Protein AF-A0A2V4VQ84-F1 (afdb_monomer)

Structure (mmCIF, N/CA/C/O backbone):
data_AF-A0A2V4VQ84-F1
#
_entry.id   AF-A0A2V4VQ84-F1
#
loop_
_atom_site.group_PDB
_atom_site.id
_atom_site.type_symbol
_atom_site.label_atom_id
_atom_site.label_alt_id
_atom_site.label_comp_id
_atom_site.label_asym_id
_atom_site.label_entity_id
_atom_site.label_seq_id
_atom_site.pdbx_PDB_ins_code
_atom_site.Cartn_x
_atom_site.Cartn_y
_atom_site.Cartn_z
_atom_site.occupancy
_atom_site.B_iso_or_equiv
_atom_site.auth_seq_id
_atom_site.auth_comp_id
_atom_site.auth_asym_id
_atom_site.auth_atom_id
_atom_site.pdbx_PDB_model_num
ATOM 1 N N . MET A 1 1 ? 5.724 -13.778 -15.773 1.00 79.12 1 MET A N 1
ATOM 2 C CA . MET A 1 1 ? 6.157 -12.895 -14.670 1.00 79.12 1 MET A CA 1
ATOM 3 C C . MET A 1 1 ? 5.224 -11.695 -14.519 1.00 79.12 1 MET A C 1
ATOM 5 O O . MET A 1 1 ? 4.669 -11.526 -13.444 1.00 79.12 1 MET A O 1
ATOM 9 N N . GLU A 1 2 ? 4.952 -10.946 -15.595 1.00 83.12 2 GLU A N 1
ATOM 10 C CA . GLU A 1 2 ? 4.038 -9.784 -15.597 1.00 83.12 2 GLU A CA 1
ATOM 11 C C . GLU A 1 2 ? 2.669 -10.054 -14.938 1.00 83.12 2 GLU A C 1
ATOM 13 O O . GLU A 1 2 ? 2.300 -9.365 -13.991 1.00 83.12 2 GLU A O 1
ATOM 18 N N . LYS A 1 3 ? 1.954 -11.111 -15.358 1.00 89.00 3 LYS A N 1
ATOM 19 C CA . LYS A 1 3 ? 0.652 -11.491 -14.770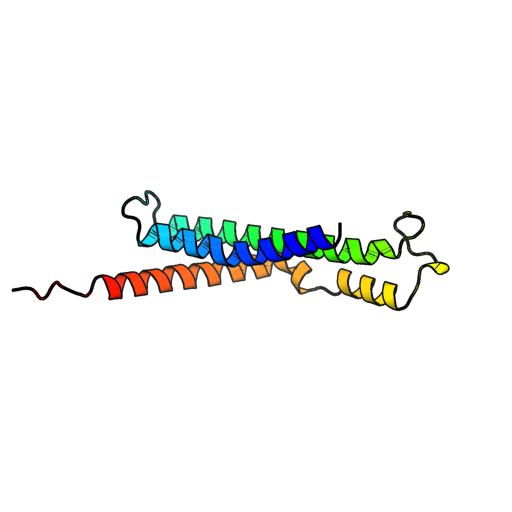 1.00 89.00 3 LYS A CA 1
ATOM 20 C C . LYS A 1 3 ? 0.729 -11.778 -13.266 1.00 89.00 3 LYS A C 1
ATOM 22 O O . LYS A 1 3 ? -0.199 -11.477 -12.526 1.00 89.00 3 LYS A O 1
ATOM 27 N N . THR A 1 4 ? 1.833 -12.363 -12.801 1.00 90.94 4 THR A N 1
ATOM 28 C CA . THR A 1 4 ? 2.046 -12.651 -11.376 1.00 90.94 4 THR A CA 1
ATOM 29 C C . THR A 1 4 ? 2.192 -11.353 -10.584 1.00 90.94 4 THR A C 1
ATOM 31 O O . THR A 1 4 ? 1.560 -11.207 -9.542 1.00 90.94 4 THR A O 1
ATOM 34 N N . LEU A 1 5 ? 2.973 -10.394 -11.092 1.00 91.19 5 LEU A N 1
ATOM 35 C CA . LEU A 1 5 ? 3.154 -9.078 -10.468 1.00 91.19 5 LEU A CA 1
ATOM 36 C C . LEU A 1 5 ? 1.854 -8.264 -10.465 1.00 91.19 5 LEU A C 1
ATOM 38 O O . LEU A 1 5 ? 1.540 -7.612 -9.472 1.00 91.19 5 LEU A O 1
ATOM 42 N N . GLU A 1 6 ? 1.057 -8.362 -11.529 1.00 90.25 6 GLU A N 1
ATOM 43 C CA . GLU A 1 6 ? -0.272 -7.751 -11.593 1.00 90.25 6 GLU A CA 1
ATOM 44 C C . GLU A 1 6 ? -1.212 -8.309 -10.513 1.00 90.25 6 GLU A C 1
ATOM 46 O O . GLU A 1 6 ? -1.831 -7.541 -9.773 1.00 90.25 6 GLU A O 1
ATOM 51 N N . ILE A 1 7 ? -1.268 -9.636 -10.355 1.00 94.31 7 ILE A N 1
ATOM 52 C CA . ILE A 1 7 ? -2.066 -10.282 -9.303 1.00 94.31 7 ILE A CA 1
ATOM 53 C C . ILE A 1 7 ? -1.587 -9.842 -7.913 1.00 94.31 7 ILE A C 1
ATOM 55 O O . ILE A 1 7 ? -2.408 -9.476 -7.073 1.00 94.31 7 ILE A O 1
ATOM 59 N N . LEU A 1 8 ? -0.274 -9.832 -7.663 1.00 94.19 8 LEU A N 1
ATOM 60 C CA . LEU A 1 8 ? 0.295 -9.413 -6.376 1.00 94.19 8 LEU A CA 1
ATOM 61 C C . LEU A 1 8 ? -0.022 -7.947 -6.053 1.00 94.19 8 LEU A C 1
ATOM 63 O O . LEU A 1 8 ? -0.404 -7.632 -4.922 1.00 94.19 8 LEU A O 1
ATOM 67 N N . ARG A 1 9 ? 0.042 -7.061 -7.052 1.00 91.56 9 ARG A N 1
ATOM 68 C CA . ARG A 1 9 ? -0.385 -5.663 -6.929 1.00 91.56 9 ARG A CA 1
ATOM 69 C C . ARG A 1 9 ? -1.853 -5.572 -6.513 1.00 91.56 9 ARG A C 1
ATOM 71 O O . ARG A 1 9 ? -2.162 -4.896 -5.533 1.00 91.56 9 ARG A O 1
ATOM 78 N N . LEU A 1 10 ? -2.755 -6.278 -7.192 1.00 94.06 10 LEU A N 1
ATOM 79 C CA . LEU A 1 10 ? -4.184 -6.272 -6.851 1.00 94.06 10 LEU A CA 1
ATOM 80 C C . LEU A 1 10 ? -4.450 -6.830 -5.445 1.00 94.06 10 LEU A C 1
ATOM 82 O O . LEU A 1 10 ? -5.226 -6.247 -4.684 1.00 94.06 10 LEU A O 1
ATOM 86 N N . LEU A 1 11 ? -3.764 -7.910 -5.065 1.00 96.19 11 LEU A N 1
ATOM 87 C CA . LEU A 1 11 ? -3.868 -8.500 -3.729 1.00 96.19 11 LEU A CA 1
ATOM 88 C C . LEU A 1 11 ? -3.399 -7.540 -2.634 1.00 96.19 11 LEU A C 1
ATOM 90 O O . LEU A 1 11 ? -4.041 -7.460 -1.589 1.00 96.19 11 LEU A O 1
ATOM 94 N N . SER A 1 12 ? -2.326 -6.781 -2.867 1.00 93.31 12 SER A N 1
ATOM 95 C CA . SER A 1 12 ? -1.831 -5.794 -1.898 1.00 93.31 12 SER A CA 1
ATOM 96 C C . SER A 1 12 ? -2.841 -4.664 -1.650 1.00 93.31 12 SER A C 1
ATOM 98 O O . SER A 1 12 ? -3.086 -4.287 -0.501 1.00 93.31 12 SER A O 1
ATOM 100 N N . ILE A 1 13 ? -3.511 -4.188 -2.706 1.00 92.50 13 ILE A N 1
ATOM 101 C CA . ILE A 1 13 ? -4.565 -3.168 -2.615 1.00 92.50 13 ILE A CA 1
ATOM 102 C C . ILE A 1 13 ? -5.753 -3.722 -1.826 1.00 92.50 13 ILE A C 1
ATOM 104 O O . ILE A 1 13 ? -6.230 -3.091 -0.883 1.00 92.50 13 ILE A O 1
ATOM 108 N N . PHE A 1 14 ? -6.194 -4.934 -2.163 1.00 96.31 14 PHE A N 1
ATOM 109 C CA . PHE A 1 14 ? -7.283 -5.601 -1.456 1.00 96.31 14 PHE A CA 1
ATOM 110 C C . PHE A 1 14 ? -6.962 -5.807 0.032 1.00 96.31 14 PHE A C 1
ATOM 112 O O . PHE A 1 14 ? -7.780 -5.489 0.898 1.00 96.31 14 PHE A O 1
ATOM 119 N N . ALA A 1 15 ? -5.749 -6.268 0.347 1.00 96.25 15 ALA A N 1
ATOM 120 C CA . ALA A 1 15 ? -5.288 -6.471 1.717 1.00 96.25 15 ALA A CA 1
ATOM 121 C C . ALA A 1 15 ? -5.267 -5.165 2.528 1.00 96.25 15 ALA A C 1
ATOM 123 O O . ALA A 1 15 ? -5.656 -5.175 3.697 1.00 96.25 15 ALA A O 1
ATOM 124 N N . THR A 1 16 ? -4.881 -4.047 1.900 1.00 95.19 16 THR A N 1
ATOM 125 C CA . THR A 1 16 ? -4.845 -2.707 2.519 1.00 95.19 16 THR A CA 1
ATOM 126 C C . THR A 1 16 ? -6.225 -2.259 2.998 1.00 95.19 16 THR A C 1
ATOM 128 O O . THR A 1 16 ? -6.332 -1.574 4.011 1.00 95.19 16 THR A O 1
ATOM 131 N N . ILE A 1 17 ? -7.288 -2.680 2.312 1.00 95.25 17 ILE A N 1
ATOM 132 C CA . ILE A 1 17 ? -8.669 -2.352 2.680 1.00 95.25 17 ILE A CA 1
ATOM 133 C C . ILE A 1 17 ? -9.205 -3.359 3.704 1.00 95.25 17 ILE A C 1
ATOM 135 O O . ILE A 1 17 ? -9.752 -2.989 4.740 1.00 95.25 17 ILE A O 1
ATOM 139 N N . VAL A 1 18 ? -9.063 -4.657 3.434 1.00 96.88 18 VAL A N 1
ATOM 140 C CA . VAL A 1 18 ? -9.772 -5.690 4.202 1.00 96.88 18 VAL A CA 1
ATOM 141 C C . VAL A 1 18 ? -9.145 -5.943 5.569 1.00 96.88 18 VAL A C 1
ATOM 143 O O . VAL A 1 18 ? -9.873 -6.058 6.558 1.00 96.88 18 VAL A O 1
ATOM 146 N N . LEU A 1 19 ? -7.815 -6.029 5.665 1.00 96.12 19 LEU A N 1
ATOM 147 C CA . LEU A 1 19 ? -7.155 -6.396 6.923 1.00 96.12 19 LEU A CA 1
ATOM 148 C C . LEU A 1 19 ? -7.426 -5.389 8.053 1.00 96.12 19 LEU A C 1
ATOM 150 O O . LEU A 1 19 ? -7.802 -5.831 9.144 1.00 96.12 19 LEU A O 1
ATOM 154 N N . PRO A 1 20 ? -7.322 -4.064 7.835 1.00 96.19 20 PRO A N 1
ATOM 155 C CA . PRO A 1 20 ? -7.598 -3.078 8.880 1.00 96.19 20 PRO A CA 1
ATOM 156 C C . PRO A 1 20 ? -9.066 -3.084 9.311 1.00 96.19 20 PRO A C 1
ATOM 158 O O . PRO A 1 20 ? -9.349 -3.005 10.507 1.00 96.19 20 PRO A O 1
ATOM 161 N N . ILE A 1 21 ? -10.000 -3.273 8.370 1.00 96.38 21 ILE A N 1
ATOM 162 C CA . ILE A 1 21 ? -11.431 -3.424 8.674 1.00 96.38 21 ILE A CA 1
ATOM 163 C C . ILE A 1 21 ? -11.659 -4.633 9.581 1.00 96.38 21 ILE A C 1
ATOM 165 O O . ILE A 1 21 ? -12.276 -4.500 10.637 1.00 96.38 21 ILE A O 1
ATOM 169 N N . VAL A 1 22 ? -11.135 -5.806 9.211 1.00 95.19 22 VAL A N 1
ATOM 170 C CA . VAL A 1 22 ? -11.278 -7.038 10.005 1.00 95.19 22 VAL A CA 1
ATOM 171 C C . VAL A 1 22 ? -10.645 -6.874 11.385 1.00 95.19 22 VAL A C 1
ATOM 173 O O . VAL A 1 22 ? -11.222 -7.316 12.381 1.00 95.19 22 VAL A O 1
ATOM 176 N N . MET A 1 23 ? -9.480 -6.229 11.463 1.00 94.25 23 MET A N 1
ATOM 177 C CA . MET A 1 23 ? -8.778 -5.973 12.717 1.00 94.25 23 MET A CA 1
ATOM 178 C C . MET A 1 23 ? -9.605 -5.086 13.658 1.00 94.25 23 MET A C 1
ATOM 180 O O . MET A 1 23 ? -9.814 -5.457 14.817 1.00 94.25 23 MET A O 1
ATOM 184 N N . VAL A 1 24 ? -10.120 -3.953 13.169 1.00 94.56 24 VAL A N 1
ATOM 185 C CA . VAL A 1 24 ? -10.933 -3.025 13.974 1.00 94.56 24 VAL A CA 1
ATOM 186 C C . VAL A 1 24 ? -12.287 -3.643 14.331 1.00 94.56 24 VAL A C 1
ATOM 188 O O . VAL A 1 24 ? -12.698 -3.566 15.488 1.00 94.56 24 VAL A O 1
ATOM 191 N N . TYR A 1 25 ? -12.946 -4.329 13.394 1.00 93.62 25 TYR A N 1
ATOM 192 C CA . TYR A 1 25 ? -14.199 -5.046 13.647 1.00 93.62 25 TYR A CA 1
ATOM 193 C C . TYR A 1 25 ? -14.037 -6.086 14.760 1.00 93.62 25 TYR A C 1
ATOM 195 O O . TYR A 1 25 ? -14.794 -6.090 15.734 1.00 93.62 25 TYR A O 1
ATOM 203 N N . LYS A 1 26 ? -13.012 -6.947 14.658 1.00 92.25 26 LYS A N 1
ATOM 204 C CA . LYS A 1 26 ? -12.718 -7.948 15.690 1.00 92.25 26 LYS A CA 1
ATOM 205 C C . LYS A 1 26 ? -12.437 -7.288 17.032 1.00 92.25 26 LYS A C 1
ATOM 207 O O . LYS A 1 26 ? -12.938 -7.775 18.036 1.00 92.25 26 LYS A O 1
ATOM 212 N N . HIS A 1 27 ? -11.673 -6.200 17.068 1.00 90.44 27 HIS A N 1
ATOM 213 C CA . HIS A 1 27 ? -11.413 -5.484 18.315 1.00 90.44 27 HIS A CA 1
ATOM 214 C C . HIS A 1 27 ? -12.697 -4.924 18.951 1.00 90.44 27 HIS A C 1
ATOM 216 O O . HIS A 1 27 ? -12.893 -5.079 20.153 1.00 90.44 27 HIS A O 1
ATOM 222 N N . GLN A 1 28 ? -13.577 -4.312 18.154 1.00 88.06 28 GLN A N 1
ATOM 223 C CA . GLN A 1 28 ? -14.769 -3.622 18.650 1.00 88.06 28 GLN A CA 1
ATOM 224 C C . GLN A 1 28 ? -15.882 -4.578 19.106 1.00 88.06 28 GLN A C 1
ATOM 226 O O . GLN A 1 28 ? -16.557 -4.300 20.099 1.00 88.06 28 GLN A O 1
ATOM 231 N N . PHE A 1 29 ? -16.095 -5.688 18.393 1.00 87.25 29 PHE A N 1
ATOM 232 C CA . PHE A 1 29 ? -17.224 -6.595 18.648 1.00 87.25 29 PHE A CA 1
ATOM 233 C C . PHE A 1 29 ? -16.833 -7.917 19.317 1.00 87.25 29 PHE A C 1
ATOM 235 O O . PHE A 1 29 ? -17.706 -8.624 19.824 1.00 87.25 29 PHE A O 1
ATOM 242 N N . SER A 1 30 ? -15.545 -8.270 19.378 1.00 84.44 30 SER A N 1
ATOM 243 C CA . SER A 1 30 ? -15.111 -9.458 20.118 1.00 84.44 30 SER A CA 1
ATOM 244 C C . SER A 1 30 ? -14.917 -9.142 21.597 1.00 84.44 30 SER A C 1
ATOM 246 O O . SER A 1 30 ? -14.081 -8.323 21.971 1.00 84.44 30 SER A O 1
ATOM 248 N N . LYS A 1 31 ? -15.601 -9.890 22.471 1.00 69.81 31 LYS A N 1
ATOM 249 C CA . LYS A 1 31 ? -15.459 -9.791 23.939 1.00 69.81 31 LYS A CA 1
ATOM 250 C C . LYS A 1 31 ? -14.074 -10.219 24.467 1.00 69.81 31 LYS A C 1
ATOM 252 O O . LYS A 1 31 ? -13.851 -10.198 25.671 1.00 69.81 31 LYS A O 1
ATOM 257 N N . LYS A 1 32 ? -13.154 -10.643 23.588 1.00 73.69 32 LYS A N 1
ATOM 258 C CA . LYS A 1 32 ? -11.870 -11.281 23.933 1.00 73.69 32 LYS A CA 1
ATOM 259 C C . LYS A 1 32 ? -10.634 -10.424 23.618 1.00 73.69 32 LYS A C 1
ATOM 261 O O . LYS A 1 32 ? -9.513 -10.911 23.761 1.00 73.69 32 LYS A O 1
ATOM 266 N N . SER A 1 33 ? -10.795 -9.179 23.162 1.00 76.12 33 SER A N 1
ATOM 267 C CA . SER A 1 33 ? -9.636 -8.325 22.869 1.00 76.12 33 SER A CA 1
ATOM 268 C C . SER A 1 33 ? -8.864 -7.994 24.149 1.00 76.12 33 SER A C 1
ATOM 270 O O . SER A 1 33 ? -9.379 -7.297 25.016 1.00 76.12 33 SER A O 1
ATOM 272 N N . ARG A 1 34 ? -7.609 -8.450 24.244 1.00 82.81 34 ARG A N 1
ATOM 273 C CA . ARG A 1 34 ? -6.675 -8.049 25.315 1.00 82.81 34 ARG A CA 1
ATOM 274 C C . ARG A 1 34 ? -6.035 -6.680 25.075 1.00 82.81 34 ARG A C 1
ATOM 276 O O . ARG A 1 34 ? -5.490 -6.096 26.001 1.00 82.81 34 ARG A O 1
ATOM 283 N N . LEU A 1 35 ? -6.063 -6.204 23.831 1.00 88.12 35 LEU A N 1
ATOM 284 C CA . LEU A 1 35 ? -5.441 -4.945 23.437 1.00 88.12 35 LEU A CA 1
ATOM 285 C C . LEU A 1 35 ? -6.405 -3.784 23.661 1.00 88.12 35 LEU A C 1
ATOM 287 O O . LEU A 1 35 ? -7.602 -3.911 23.390 1.00 88.12 35 LEU A O 1
ATOM 291 N N . ALA A 1 36 ? -5.869 -2.656 24.117 1.00 89.44 36 ALA A N 1
ATOM 292 C CA . ALA A 1 36 ? -6.594 -1.397 24.213 1.00 89.44 36 ALA A CA 1
ATOM 293 C C . ALA A 1 36 ? -6.767 -0.757 22.824 1.00 89.44 36 ALA A C 1
ATOM 295 O O . ALA A 1 36 ? -5.956 -0.969 21.920 1.00 89.44 36 ALA A O 1
ATOM 296 N N . SER A 1 37 ? -7.792 0.083 22.648 1.00 88.25 37 SER A N 1
ATOM 297 C CA . SER A 1 37 ? -8.095 0.683 21.337 1.00 88.25 37 SER A CA 1
ATOM 298 C C . SER A 1 37 ? -6.962 1.539 20.770 1.00 88.25 37 SER A C 1
ATOM 300 O O . SER A 1 37 ? -6.774 1.570 19.558 1.00 88.25 37 SER A O 1
ATOM 302 N N . TRP A 1 38 ? -6.181 2.203 21.627 1.00 91.19 38 TRP A N 1
ATOM 303 C CA . TRP A 1 38 ? -5.025 2.986 21.184 1.00 91.19 38 TRP A CA 1
ATOM 304 C C . TRP A 1 38 ? -3.896 2.090 20.646 1.00 91.19 38 TRP A C 1
ATOM 306 O O . TRP A 1 38 ? -3.237 2.462 19.683 1.00 91.19 38 TRP A O 1
ATOM 316 N N . GLN A 1 39 ? -3.716 0.876 21.184 1.00 94.12 39 GLN A N 1
ATOM 317 C CA . GLN A 1 39 ? -2.736 -0.083 20.658 1.00 94.12 39 GLN A CA 1
ATOM 318 C C . GLN A 1 39 ? -3.149 -0.573 19.269 1.00 94.12 39 GLN A C 1
ATOM 320 O O . GLN A 1 39 ? -2.327 -0.603 18.360 1.00 94.12 39 GLN A O 1
ATOM 325 N N . ILE A 1 40 ? -4.434 -0.896 19.080 1.00 94.25 40 ILE A N 1
ATOM 326 C CA . ILE A 1 40 ? -4.980 -1.281 17.768 1.00 94.25 40 ILE A CA 1
ATOM 327 C C . ILE A 1 40 ? -4.839 -0.147 16.751 1.00 94.25 40 ILE A C 1
ATOM 329 O O . ILE A 1 40 ? -4.564 -0.412 15.585 1.00 94.25 40 ILE A O 1
ATOM 333 N N . PHE A 1 41 ? -4.979 1.106 17.185 1.00 95.88 41 PHE A N 1
ATOM 334 C CA . PHE A 1 41 ? -4.750 2.265 16.330 1.00 95.88 41 PHE A CA 1
ATOM 335 C C . PHE A 1 41 ? -3.307 2.323 15.815 1.00 95.88 41 PHE A C 1
ATOM 337 O O . PHE A 1 41 ? -3.103 2.318 14.604 1.00 95.88 41 PHE A O 1
ATOM 344 N N . PHE A 1 42 ? -2.309 2.304 16.705 1.00 96.94 42 PHE A N 1
ATOM 345 C CA . PHE A 1 42 ? -0.903 2.377 16.291 1.00 96.94 42 PHE A CA 1
ATOM 346 C C . PHE A 1 42 ? -0.451 1.146 15.499 1.00 96.94 42 PHE A C 1
ATOM 348 O O . PHE A 1 42 ? 0.206 1.297 14.472 1.00 96.94 42 PHE A O 1
ATOM 355 N N . ILE A 1 43 ? -0.849 -0.061 15.917 1.00 96.38 43 ILE A N 1
ATOM 356 C CA . ILE A 1 43 ? -0.577 -1.292 15.157 1.00 96.38 43 ILE A CA 1
ATOM 357 C C . ILE A 1 43 ? -1.209 -1.192 13.767 1.00 96.38 43 ILE A C 1
ATOM 359 O O . ILE A 1 43 ? -0.562 -1.505 12.772 1.00 96.38 43 ILE A O 1
ATOM 363 N N . GLY A 1 44 ? -2.448 -0.708 13.683 1.00 96.81 44 GLY A N 1
ATOM 364 C CA . GLY A 1 44 ? -3.147 -0.517 12.419 1.00 96.81 44 GLY A CA 1
ATOM 365 C C . GLY A 1 44 ? -2.456 0.469 11.491 1.00 96.81 44 GLY A C 1
ATOM 366 O O . GLY A 1 44 ? -2.335 0.175 10.307 1.00 96.81 44 GLY A O 1
ATOM 367 N N . ILE A 1 45 ? -1.945 1.588 12.013 1.00 98.00 45 ILE A N 1
ATOM 368 C CA . ILE A 1 45 ? -1.178 2.556 11.215 1.00 98.00 45 ILE A CA 1
ATOM 369 C C . ILE A 1 45 ? 0.044 1.878 10.603 1.00 98.00 45 ILE A C 1
ATOM 371 O O . ILE A 1 45 ? 0.254 1.986 9.398 1.00 98.00 45 ILE A O 1
ATOM 375 N N . VAL A 1 46 ? 0.820 1.150 11.409 1.00 97.94 46 VAL A N 1
ATOM 376 C CA . VAL A 1 46 ? 2.021 0.453 10.929 1.00 97.94 46 VAL A CA 1
ATOM 377 C C . VAL A 1 46 ? 1.657 -0.601 9.883 1.00 97.94 46 VAL A C 1
ATOM 379 O O . VAL A 1 46 ? 2.292 -0.662 8.835 1.00 97.94 46 VAL A O 1
ATOM 382 N N . VAL A 1 47 ? 0.608 -1.393 10.122 1.00 97.31 47 VAL A N 1
ATOM 383 C CA . VAL A 1 47 ? 0.141 -2.420 9.177 1.00 97.31 47 VAL A CA 1
ATOM 384 C C . VAL A 1 47 ? -0.309 -1.798 7.856 1.00 97.31 47 VAL A C 1
ATOM 386 O O . VAL A 1 47 ? 0.137 -2.240 6.802 1.00 97.31 47 VAL A O 1
ATOM 389 N N . VAL A 1 48 ? -1.154 -0.764 7.888 1.00 97.88 48 VAL A N 1
ATOM 390 C CA . VAL A 1 48 ? -1.618 -0.070 6.675 1.00 97.88 48 VAL A CA 1
ATOM 391 C C . VAL A 1 48 ? -0.441 0.541 5.928 1.00 97.88 48 VAL A C 1
ATOM 393 O O . VAL A 1 48 ? -0.337 0.375 4.717 1.00 97.88 48 VAL A O 1
ATOM 396 N N . TRP A 1 49 ? 0.463 1.210 6.642 1.00 97.81 49 TRP A N 1
ATOM 397 C CA . TRP A 1 49 ? 1.639 1.827 6.042 1.00 97.81 49 TRP A CA 1
ATOM 398 C C . TRP A 1 49 ? 2.520 0.795 5.329 1.00 97.81 49 TRP A C 1
ATOM 400 O O . TRP A 1 49 ? 2.873 1.005 4.170 1.00 97.81 49 TRP A O 1
ATOM 410 N N . LEU A 1 50 ? 2.805 -0.344 5.969 1.00 97.62 50 LEU A N 1
ATOM 411 C CA . LEU A 1 50 ? 3.564 -1.439 5.358 1.00 97.62 50 LEU A CA 1
ATOM 412 C C . LEU A 1 50 ? 2.852 -2.024 4.135 1.00 97.62 50 LEU A C 1
ATOM 414 O O . LEU A 1 50 ? 3.499 -2.267 3.120 1.00 97.62 50 LEU A O 1
ATOM 418 N N . LEU A 1 51 ? 1.532 -2.219 4.195 1.00 96.94 51 LEU A N 1
ATOM 419 C CA . LEU A 1 51 ? 0.754 -2.723 3.058 1.00 96.94 51 LEU A CA 1
ATOM 420 C C . LEU A 1 51 ? 0.795 -1.760 1.864 1.00 96.94 51 LEU A C 1
ATOM 422 O O . LEU A 1 51 ? 0.941 -2.211 0.727 1.00 96.94 51 LEU A O 1
ATOM 426 N N . VAL A 1 52 ? 0.759 -0.447 2.115 1.00 96.69 52 VAL A N 1
ATOM 427 C CA . VAL A 1 52 ? 0.961 0.573 1.075 1.00 96.69 52 VAL A CA 1
ATOM 428 C C . VAL A 1 52 ? 2.360 0.454 0.463 1.00 96.69 52 VAL A C 1
ATOM 430 O O . VAL A 1 52 ? 2.468 0.423 -0.761 1.00 96.69 52 VAL A O 1
ATOM 433 N N . GLN A 1 53 ? 3.420 0.317 1.272 1.00 97.06 53 GLN A N 1
ATOM 434 C CA . GLN A 1 53 ? 4.785 0.155 0.742 1.00 97.06 53 GLN A CA 1
ATOM 435 C C . GLN A 1 53 ? 4.943 -1.136 -0.076 1.00 97.06 53 GLN A C 1
ATOM 437 O O . GLN A 1 53 ? 5.587 -1.129 -1.122 1.00 97.06 53 GLN A O 1
ATOM 442 N N . ILE A 1 54 ? 4.307 -2.232 0.345 1.00 96.38 54 ILE A N 1
ATOM 443 C CA . ILE A 1 54 ? 4.276 -3.490 -0.416 1.00 96.38 54 ILE A CA 1
ATOM 444 C C . ILE A 1 54 ? 3.583 -3.286 -1.773 1.00 96.38 54 ILE A C 1
ATOM 446 O O . ILE A 1 54 ? 4.067 -3.771 -2.796 1.00 96.38 54 ILE A O 1
ATOM 450 N N . GLY A 1 55 ? 2.473 -2.545 -1.810 1.00 95.38 55 GLY A N 1
ATOM 451 C CA . GLY A 1 55 ? 1.783 -2.230 -3.062 1.00 95.38 55 GLY A CA 1
ATOM 452 C C . GLY A 1 55 ? 2.613 -1.359 -4.007 1.00 95.38 55 GLY A C 1
ATOM 453 O O . GLY A 1 55 ? 2.615 -1.592 -5.220 1.00 95.38 55 GLY A O 1
ATOM 454 N N . VAL A 1 56 ? 3.366 -0.402 -3.460 1.00 95.38 56 VAL A N 1
ATOM 455 C CA . VAL A 1 56 ? 4.333 0.408 -4.219 1.00 95.38 56 VAL A CA 1
ATOM 456 C C . VAL A 1 56 ? 5.431 -0.476 -4.793 1.00 95.38 56 VAL A C 1
ATOM 458 O O . VAL A 1 56 ? 5.672 -0.410 -5.994 1.00 95.38 56 VAL A O 1
ATOM 461 N N . TYR A 1 57 ? 6.016 -1.358 -3.980 1.00 95.38 57 TYR A N 1
ATOM 462 C CA . TYR A 1 57 ? 7.051 -2.298 -4.410 1.00 95.38 57 TYR A CA 1
ATOM 463 C C . TYR A 1 57 ? 6.590 -3.182 -5.577 1.00 95.38 57 TYR A C 1
ATOM 465 O O . TYR A 1 57 ? 7.276 -3.277 -6.591 1.00 95.38 57 TYR A O 1
ATOM 473 N N . PHE A 1 58 ? 5.397 -3.784 -5.494 1.00 94.88 58 PHE A N 1
ATOM 474 C CA . PHE A 1 58 ? 4.882 -4.601 -6.600 1.00 94.88 58 PHE A CA 1
ATOM 475 C C . PHE A 1 58 ? 4.533 -3.782 -7.841 1.00 94.88 58 PHE A C 1
ATOM 477 O O . PHE A 1 58 ? 4.657 -4.283 -8.956 1.00 94.88 58 PHE A O 1
ATOM 484 N N . THR A 1 59 ? 4.101 -2.532 -7.670 1.00 94.12 59 THR A N 1
ATOM 485 C CA . THR A 1 59 ? 3.840 -1.635 -8.802 1.00 94.12 59 THR A CA 1
ATOM 486 C C . THR A 1 59 ? 5.141 -1.248 -9.500 1.00 94.12 59 THR A C 1
ATOM 488 O O . THR A 1 59 ? 5.184 -1.224 -10.726 1.00 94.12 59 THR A O 1
ATOM 491 N N . ASP A 1 60 ? 6.198 -0.978 -8.739 1.00 94.06 60 ASP A N 1
ATOM 492 C CA . ASP A 1 60 ? 7.528 -0.686 -9.267 1.00 94.06 60 ASP A CA 1
ATOM 493 C C . ASP A 1 60 ? 8.098 -1.885 -10.029 1.00 94.06 60 ASP A C 1
ATOM 495 O O . ASP A 1 60 ? 8.372 -1.781 -11.222 1.00 94.06 60 ASP A O 1
ATOM 499 N N . ALA A 1 61 ? 8.096 -3.067 -9.404 1.00 93.38 61 ALA A N 1
ATOM 500 C CA . ALA A 1 61 ? 8.509 -4.312 -10.046 1.00 93.38 61 ALA A CA 1
ATOM 501 C C . ALA A 1 61 ? 7.700 -4.621 -11.318 1.00 93.38 61 ALA A C 1
ATOM 503 O O . ALA A 1 61 ? 8.253 -5.087 -12.309 1.00 93.38 61 ALA A O 1
ATOM 504 N N . TYR A 1 62 ? 6.389 -4.357 -11.317 1.00 93.75 62 TYR A N 1
ATOM 505 C CA . TYR A 1 62 ? 5.536 -4.545 -12.493 1.00 93.75 62 TYR A CA 1
ATOM 506 C C . TYR A 1 62 ? 5.903 -3.602 -13.644 1.00 93.75 62 TYR A C 1
ATOM 508 O O . TYR A 1 62 ? 5.931 -4.036 -14.795 1.00 93.75 62 TYR A O 1
ATOM 516 N N . LEU A 1 63 ? 6.160 -2.322 -13.362 1.00 93.56 63 LEU A N 1
ATOM 517 C CA . LEU A 1 63 ? 6.534 -1.369 -14.408 1.00 93.56 63 LEU A CA 1
ATOM 518 C C . LEU A 1 63 ? 7.957 -1.601 -14.908 1.00 93.56 63 LEU A C 1
ATOM 520 O O . LEU A 1 63 ? 8.173 -1.506 -16.113 1.00 93.56 63 LEU A O 1
ATOM 524 N N . GLN A 1 64 ? 8.882 -1.970 -14.022 1.00 93.12 64 GLN A N 1
ATOM 525 C CA . GLN A 1 64 ? 10.230 -2.364 -14.412 1.00 93.12 64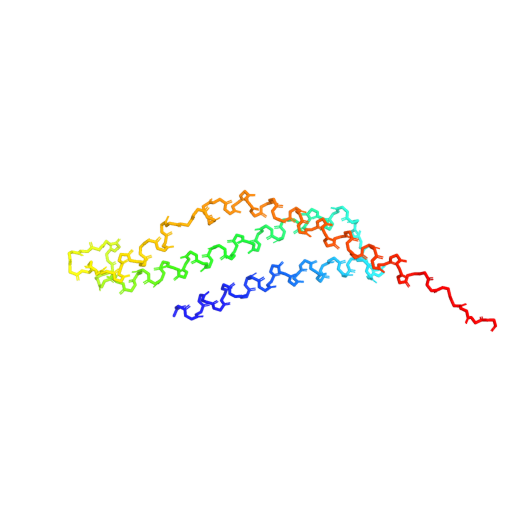 GLN A CA 1
ATOM 526 C C . GLN A 1 64 ? 10.184 -3.595 -15.320 1.00 93.12 64 GLN A C 1
ATOM 528 O O . GLN A 1 64 ? 10.675 -3.536 -16.437 1.00 93.12 64 GLN A O 1
ATOM 533 N N . ALA A 1 65 ? 9.437 -4.639 -14.943 1.00 91.69 65 ALA A N 1
ATOM 534 C CA . ALA A 1 65 ? 9.271 -5.827 -15.782 1.00 91.69 65 ALA A CA 1
ATOM 535 C C . ALA A 1 65 ? 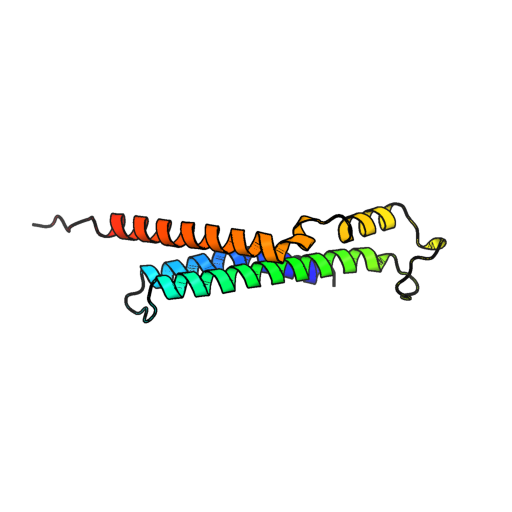8.658 -5.526 -17.163 1.00 91.69 65 ALA A C 1
ATOM 537 O O . ALA A 1 65 ? 8.876 -6.285 -18.100 1.00 91.69 65 ALA A O 1
ATOM 538 N N . LYS A 1 66 ? 7.877 -4.444 -17.305 1.00 92.06 66 LYS A N 1
ATOM 539 C CA . LYS A 1 66 ? 7.370 -3.976 -18.608 1.00 92.06 66 LYS A CA 1
ATOM 540 C C . LYS A 1 66 ? 8.411 -3.225 -19.424 1.00 92.06 66 LYS A C 1
ATOM 542 O O . LYS A 1 66 ? 8.353 -3.267 -20.649 1.00 92.06 66 LYS A O 1
ATOM 547 N N . LEU A 1 67 ? 9.297 -2.501 -18.755 1.00 93.19 67 LEU A N 1
ATOM 548 C CA . LEU A 1 67 ? 10.394 -1.780 -19.380 1.00 93.19 67 LEU A CA 1
ATOM 549 C C . LEU A 1 67 ? 11.501 -2.746 -19.830 1.00 93.19 67 LEU A C 1
ATOM 551 O O . LEU A 1 67 ? 12.016 -2.603 -20.933 1.00 93.19 67 LEU A O 1
ATOM 555 N N . ASP A 1 68 ? 11.782 -3.774 -19.032 1.00 91.69 68 ASP A N 1
ATOM 556 C CA . ASP A 1 68 ? 12.823 -4.775 -19.293 1.00 91.69 68 ASP A CA 1
ATOM 557 C C . ASP A 1 68 ? 12.541 -5.624 -20.543 1.00 91.69 68 ASP A C 1
ATOM 559 O O . ASP A 1 68 ? 13.454 -6.195 -21.120 1.00 91.69 68 ASP A O 1
ATOM 563 N N . VAL A 1 69 ? 11.292 -5.683 -21.024 1.00 91.38 69 VAL A N 1
ATOM 564 C CA . VAL A 1 69 ? 10.952 -6.368 -22.291 1.00 91.38 69 VAL A CA 1
ATOM 565 C C . VAL A 1 69 ? 11.658 -5.736 -23.498 1.00 91.38 69 VAL A C 1
ATOM 567 O O . VAL A 1 69 ? 11.821 -6.394 -24.524 1.00 91.38 69 VAL A O 1
ATOM 570 N N . PHE A 1 70 ? 12.055 -4.467 -23.394 1.00 91.81 70 PHE A N 1
ATOM 571 C CA . PHE A 1 70 ? 12.761 -3.753 -24.456 1.00 91.81 70 PHE A CA 1
ATOM 572 C C . PHE A 1 70 ? 14.288 -3.895 -24.378 1.00 91.81 70 PHE A C 1
ATOM 574 O O . PHE A 1 70 ? 14.955 -3.462 -25.309 1.00 91.81 70 PHE A O 1
ATOM 581 N N . ASP A 1 71 ? 14.826 -4.462 -23.294 1.00 90.94 71 ASP A N 1
ATOM 582 C CA . ASP A 1 71 ? 16.251 -4.777 -23.142 1.00 90.94 71 ASP A CA 1
ATOM 583 C C . ASP A 1 71 ? 16.494 -6.170 -23.743 1.00 90.94 71 ASP A C 1
ATOM 585 O O . ASP A 1 71 ? 16.292 -7.200 -23.094 1.00 90.94 71 ASP A O 1
ATOM 589 N N . LEU A 1 72 ? 16.796 -6.206 -25.042 1.00 90.06 72 LEU A N 1
ATOM 590 C CA . LEU A 1 72 ? 16.861 -7.437 -25.831 1.00 90.06 72 LEU A CA 1
ATOM 591 C C . LEU A 1 72 ? 18.151 -8.211 -25.567 1.00 90.06 72 LEU A C 1
ATOM 593 O O . LEU A 1 72 ? 18.154 -9.440 -25.686 1.00 90.06 72 LEU A O 1
ATOM 597 N N . ASP A 1 73 ? 19.236 -7.510 -25.235 1.00 90.38 73 ASP A N 1
ATOM 598 C CA . ASP A 1 73 ? 20.529 -8.116 -24.917 1.00 90.38 73 ASP A CA 1
ATOM 599 C C . ASP A 1 73 ? 20.761 -8.321 -23.406 1.00 90.38 73 ASP A C 1
ATOM 601 O O . ASP A 1 73 ? 21.677 -9.054 -23.020 1.00 90.38 73 ASP A O 1
ATOM 605 N N . GLY A 1 74 ? 19.888 -7.766 -22.557 1.00 87.44 74 GLY A N 1
ATOM 606 C CA . GLY A 1 74 ? 19.876 -7.968 -21.110 1.00 87.44 74 GLY A CA 1
ATOM 607 C C . GLY A 1 74 ? 21.017 -7.255 -20.390 1.00 87.44 74 GLY A C 1
ATOM 608 O O . GLY A 1 74 ? 21.425 -7.692 -19.307 1.00 87.44 74 GLY A O 1
ATOM 609 N N . ASN A 1 75 ? 21.592 -6.215 -20.997 1.00 90.75 75 ASN A N 1
ATOM 610 C CA . ASN A 1 75 ? 22.750 -5.508 -20.456 1.00 90.75 75 ASN A CA 1
ATOM 611 C C . ASN A 1 75 ? 22.364 -4.369 -19.482 1.00 90.75 75 ASN A C 1
ATOM 613 O O . ASN A 1 75 ? 23.249 -3.775 -18.857 1.00 90.75 75 ASN A O 1
ATOM 617 N N . GLY A 1 76 ? 21.065 -4.079 -19.321 1.00 85.75 76 GLY A N 1
ATOM 618 C CA . GLY A 1 76 ? 20.528 -3.019 -18.462 1.00 85.75 76 GLY A CA 1
ATOM 619 C C . GLY A 1 76 ? 20.539 -1.615 -19.082 1.00 85.75 76 GLY A C 1
ATOM 620 O O . GLY A 1 76 ? 20.197 -0.643 -18.403 1.00 85.75 76 GLY A O 1
ATOM 621 N N . PHE A 1 77 ? 20.924 -1.481 -20.350 1.00 88.19 77 PHE A N 1
ATOM 622 C CA . PHE A 1 77 ? 20.992 -0.236 -21.109 1.00 88.19 77 PHE A CA 1
ATOM 623 C C . PHE A 1 77 ? 20.305 -0.381 -22.466 1.00 88.19 77 PHE A C 1
ATOM 625 O O . PHE A 1 77 ? 20.533 -1.326 -23.202 1.00 88.19 77 PHE A O 1
ATOM 632 N N . PHE A 1 78 ? 19.554 0.648 -22.859 1.00 90.19 78 PHE A N 1
ATOM 633 C CA . PHE A 1 78 ? 18.903 0.668 -24.169 1.00 90.19 78 PHE A CA 1
ATOM 634 C C . PHE A 1 78 ? 19.834 1.225 -25.253 1.00 90.19 78 PHE A C 1
ATOM 636 O O . PHE A 1 78 ? 20.141 2.435 -25.298 1.00 90.19 78 PHE A O 1
ATOM 643 N N . THR A 1 79 ? 20.250 0.344 -26.154 1.00 89.75 79 THR A N 1
ATOM 644 C CA . THR A 1 79 ? 20.987 0.658 -27.382 1.00 89.75 79 THR A CA 1
ATOM 645 C C . THR A 1 79 ? 20.095 1.357 -28.414 1.00 89.75 79 THR A C 1
ATOM 647 O O . THR A 1 79 ? 18.881 1.479 -28.249 1.00 89.75 79 THR A O 1
ATOM 650 N N . SER A 1 80 ? 20.699 1.891 -29.479 1.00 85.50 80 SER A N 1
ATOM 651 C CA . SER A 1 80 ? 19.991 2.626 -30.540 1.00 85.50 80 SER A CA 1
ATOM 652 C C . SER A 1 80 ? 18.842 1.826 -31.154 1.00 85.50 80 SER A C 1
ATOM 654 O O . SER A 1 80 ? 17.804 2.402 -31.473 1.00 85.50 80 SER A O 1
ATOM 656 N N . ASP A 1 81 ? 19.027 0.512 -31.272 1.00 87.00 81 ASP A N 1
ATOM 657 C CA . ASP A 1 81 ? 18.108 -0.393 -31.960 1.00 87.00 81 ASP A CA 1
ATOM 658 C C . ASP A 1 81 ? 16.928 -0.817 -31.060 1.00 87.00 81 ASP A C 1
ATOM 660 O O . ASP A 1 81 ? 15.887 -1.249 -31.550 1.00 87.00 81 ASP A O 1
ATOM 664 N N . GLU A 1 82 ? 17.052 -0.622 -29.743 1.00 87.00 82 GLU A N 1
ATOM 665 C CA . GLU A 1 82 ? 16.032 -0.926 -28.724 1.00 87.00 82 GLU A CA 1
ATOM 666 C C . GLU A 1 82 ? 15.152 0.290 -28.382 1.00 87.00 82 GLU A C 1
ATOM 668 O O . GLU A 1 82 ? 14.088 0.173 -27.760 1.00 87.00 82 GLU A O 1
ATOM 673 N N . ARG A 1 83 ? 15.570 1.488 -28.810 1.00 87.88 83 ARG A N 1
ATOM 674 C CA . ARG A 1 83 ? 14.840 2.742 -28.588 1.00 87.88 83 ARG A CA 1
ATOM 675 C C . ARG A 1 83 ? 13.657 2.847 -29.538 1.00 87.88 83 ARG A C 1
ATOM 677 O O . ARG A 1 83 ? 13.753 3.360 -30.649 1.00 87.88 83 ARG A O 1
ATOM 684 N N . SER A 1 84 ? 12.509 2.403 -29.049 1.00 91.88 84 SER A N 1
ATOM 685 C CA . SER A 1 84 ? 11.211 2.614 -29.685 1.00 91.88 84 SER A CA 1
ATOM 686 C C . SER A 1 84 ? 10.366 3.629 -28.913 1.00 91.88 84 SER A C 1
ATOM 688 O O . SER A 1 84 ? 10.573 3.867 -27.724 1.00 91.88 84 SER A O 1
ATOM 690 N N . GLU A 1 85 ? 9.346 4.185 -29.567 1.00 92.50 85 GLU A N 1
ATOM 691 C CA . GLU A 1 85 ? 8.348 5.033 -28.899 1.00 92.50 85 GLU A CA 1
ATOM 692 C C . GLU A 1 85 ? 7.652 4.288 -27.741 1.00 92.50 85 GLU A C 1
ATOM 694 O O . GLU A 1 85 ? 7.420 4.847 -26.670 1.00 92.50 85 GLU A O 1
ATOM 699 N N . ALA A 1 86 ? 7.383 2.988 -27.909 1.00 91.12 86 ALA A N 1
ATOM 700 C CA . ALA A 1 86 ? 6.797 2.155 -26.860 1.00 91.12 86 ALA A CA 1
ATOM 701 C C . ALA A 1 86 ? 7.735 1.994 -25.648 1.00 91.12 86 ALA A C 1
ATOM 703 O O . ALA A 1 86 ? 7.276 2.056 -24.504 1.00 91.12 86 ALA A O 1
ATOM 704 N N . GLN A 1 87 ? 9.040 1.847 -25.894 1.00 94.00 87 GLN A N 1
ATOM 705 C CA . GLN A 1 87 ? 10.067 1.811 -24.852 1.00 94.00 87 GLN A CA 1
ATOM 706 C C . GLN A 1 87 ? 10.133 3.148 -24.105 1.00 94.00 87 GLN A C 1
ATOM 708 O O . GLN A 1 87 ? 10.131 3.162 -22.873 1.00 94.00 87 GLN A O 1
ATOM 713 N N . HIS A 1 88 ? 10.100 4.275 -24.823 1.00 93.12 88 HIS A N 1
ATOM 714 C CA . HIS A 1 88 ? 10.100 5.603 -24.210 1.00 93.12 88 HIS A CA 1
ATOM 715 C C . HIS A 1 88 ? 8.884 5.806 -23.295 1.00 93.12 88 HIS A C 1
ATOM 717 O O . HIS A 1 88 ? 9.019 6.261 -22.157 1.00 93.12 88 HIS A O 1
ATOM 723 N N . GLN A 1 89 ? 7.697 5.383 -23.733 1.00 93.19 89 GLN A N 1
ATOM 724 C CA . GLN A 1 89 ? 6.491 5.431 -22.905 1.00 93.19 89 GLN A CA 1
ATOM 725 C C . GLN A 1 89 ? 6.583 4.527 -21.669 1.00 93.19 89 GLN A C 1
ATOM 727 O O . GLN A 1 89 ? 6.114 4.911 -20.594 1.00 93.19 89 GLN A O 1
ATOM 732 N N . ALA A 1 90 ? 7.181 3.338 -21.786 1.00 92.62 90 ALA A N 1
ATOM 733 C CA . ALA A 1 90 ? 7.423 2.462 -20.641 1.00 92.62 90 ALA A CA 1
ATOM 734 C C . ALA A 1 90 ? 8.403 3.100 -19.640 1.00 92.62 90 ALA A C 1
ATOM 736 O O . ALA A 1 90 ? 8.127 3.109 -18.440 1.00 92.62 90 ALA A O 1
ATOM 737 N N . MET A 1 91 ? 9.477 3.722 -20.131 1.00 92.94 91 MET A N 1
ATOM 738 C CA . MET A 1 91 ? 10.461 4.440 -19.317 1.00 92.94 91 MET A CA 1
ATOM 739 C C . MET A 1 91 ? 9.826 5.618 -18.572 1.00 92.94 91 MET A C 1
ATOM 741 O O . MET A 1 91 ? 10.043 5.795 -17.370 1.00 92.94 91 MET A O 1
ATOM 745 N N . MET A 1 92 ? 8.983 6.395 -19.255 1.00 93.38 92 MET A N 1
ATOM 746 C CA . MET A 1 92 ? 8.231 7.483 -18.630 1.00 93.38 92 MET A CA 1
ATOM 747 C C . MET A 1 92 ? 7.346 6.956 -17.499 1.00 93.38 92 MET A C 1
ATOM 749 O O . MET A 1 92 ? 7.359 7.512 -16.410 1.00 93.38 92 MET A O 1
ATOM 753 N N . ARG A 1 93 ? 6.651 5.827 -17.681 1.00 91.62 93 ARG A N 1
ATOM 754 C CA . ARG A 1 93 ? 5.818 5.233 -16.617 1.00 91.62 93 ARG A CA 1
ATOM 755 C C . ARG A 1 93 ? 6.613 4.782 -15.389 1.00 91.62 93 ARG A C 1
ATOM 757 O O . ARG A 1 93 ? 6.065 4.799 -14.289 1.00 91.62 93 ARG A O 1
ATOM 764 N N . VAL A 1 94 ? 7.866 4.360 -15.545 1.00 91.25 94 VAL A N 1
ATOM 765 C CA . VAL A 1 94 ? 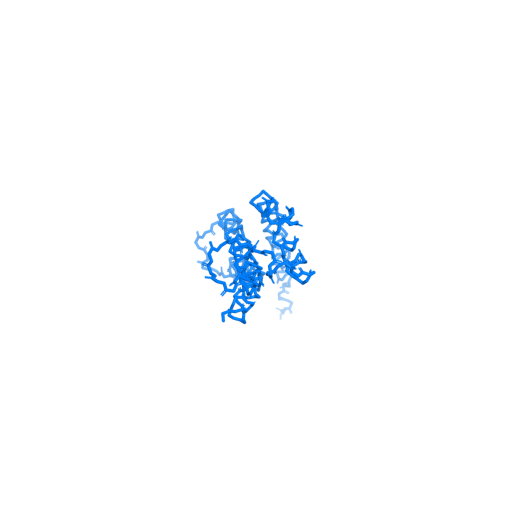8.745 4.025 -14.409 1.00 91.25 94 VAL A CA 1
ATOM 766 C C . VAL A 1 94 ? 9.197 5.300 -13.691 1.00 91.25 94 VAL A C 1
ATOM 768 O O . VAL A 1 94 ? 9.078 5.408 -12.472 1.00 91.25 94 VAL A O 1
ATOM 771 N N . THR A 1 95 ? 9.645 6.300 -14.447 1.00 88.94 95 THR A N 1
ATOM 772 C CA . THR A 1 95 ? 10.348 7.476 -13.908 1.00 88.94 95 THR A CA 1
ATOM 773 C C . THR A 1 95 ? 9.434 8.622 -13.470 1.00 88.94 95 THR A C 1
ATOM 775 O O . THR A 1 95 ? 9.762 9.347 -12.534 1.00 88.94 95 THR A O 1
ATOM 778 N N . SER A 1 96 ? 8.266 8.790 -14.091 1.00 86.62 96 SER A N 1
ATOM 779 C CA . SER A 1 96 ? 7.368 9.930 -13.868 1.00 86.62 96 SER A CA 1
ATOM 780 C C . SER A 1 96 ? 6.301 9.667 -12.794 1.00 86.62 96 SER A C 1
ATOM 782 O O . SER A 1 96 ? 5.144 10.055 -12.968 1.00 86.62 96 SER A O 1
ATOM 784 N N . ASP A 1 97 ? 6.652 8.990 -11.696 1.00 87.31 97 ASP A N 1
ATOM 785 C CA . ASP A 1 97 ? 5.701 8.668 -10.621 1.00 87.31 97 ASP A CA 1
ATOM 786 C C . ASP A 1 97 ? 6.085 9.301 -9.278 1.00 87.31 97 ASP A C 1
ATOM 788 O O . ASP A 1 97 ? 6.669 8.688 -8.379 1.00 87.31 97 ASP A O 1
ATOM 792 N N . THR A 1 98 ? 5.680 10.562 -9.138 1.00 88.69 98 THR A N 1
ATOM 793 C CA . THR A 1 98 ? 5.780 11.342 -7.900 1.00 88.69 98 THR A CA 1
ATOM 794 C C . THR A 1 98 ? 5.031 10.677 -6.741 1.00 88.69 98 THR A C 1
ATOM 796 O O . THR A 1 98 ? 5.456 10.775 -5.591 1.00 88.69 98 THR A O 1
ATOM 799 N N . GLY A 1 99 ? 3.928 9.975 -7.020 1.00 87.56 99 GLY A N 1
ATOM 800 C CA . GLY A 1 99 ? 3.127 9.301 -6.000 1.00 87.56 99 GLY A CA 1
ATOM 801 C C . GLY A 1 99 ? 3.906 8.186 -5.310 1.00 87.56 99 GLY A C 1
ATOM 802 O O . GLY A 1 99 ? 3.936 8.130 -4.081 1.00 87.56 99 GLY A O 1
ATOM 803 N N . ARG A 1 100 ? 4.601 7.347 -6.084 1.00 92.19 100 ARG A N 1
ATOM 804 C CA . ARG A 1 100 ? 5.489 6.301 -5.549 1.00 92.19 100 ARG A CA 1
ATOM 805 C C . ARG A 1 100 ? 6.691 6.879 -4.817 1.00 92.19 100 ARG A C 1
ATOM 807 O O . ARG A 1 100 ? 7.004 6.404 -3.729 1.00 92.19 100 ARG A O 1
ATOM 814 N N . ALA A 1 101 ? 7.315 7.926 -5.356 1.00 92.75 101 ALA A N 1
ATOM 815 C CA . ALA A 1 101 ? 8.469 8.563 -4.720 1.00 92.75 101 ALA A CA 1
ATOM 816 C C . ALA A 1 101 ? 8.137 9.109 -3.318 1.00 92.75 101 ALA A C 1
ATOM 818 O O . ALA A 1 101 ? 8.910 8.941 -2.376 1.00 92.75 101 ALA A O 1
ATOM 819 N N . PHE A 1 102 ? 6.955 9.710 -3.150 1.00 95.12 102 PHE A N 1
ATOM 820 C CA . PHE A 1 102 ? 6.492 10.235 -1.862 1.00 95.12 102 PHE A CA 1
ATOM 821 C C . PHE A 1 102 ? 5.630 9.252 -1.059 1.00 95.12 102 PHE A C 1
ATOM 823 O O . PHE A 1 102 ? 5.099 9.627 -0.006 1.00 95.12 102 PHE A O 1
ATOM 830 N N . ALA A 1 103 ? 5.486 8.000 -1.499 1.00 95.00 103 ALA A N 1
ATOM 831 C CA . ALA A 1 103 ? 4.656 7.001 -0.830 1.00 95.00 103 ALA A CA 1
ATOM 832 C C . ALA A 1 103 ? 5.035 6.728 0.638 1.00 95.00 103 ALA A C 1
ATOM 834 O O . ALA A 1 103 ? 4.121 6.488 1.431 1.00 95.00 103 ALA A O 1
ATOM 835 N N . PRO A 1 104 ? 6.310 6.800 1.072 1.00 95.62 104 PRO A N 1
ATOM 836 C CA . PRO A 1 104 ? 6.642 6.645 2.488 1.00 95.62 104 PRO A CA 1
ATOM 837 C C . PRO A 1 104 ? 5.970 7.697 3.379 1.00 95.62 104 PRO A C 1
ATOM 839 O O . PRO A 1 104 ? 5.457 7.363 4.447 1.00 95.62 104 PRO A O 1
ATOM 842 N N . ILE A 1 105 ? 5.919 8.952 2.919 1.00 96.75 105 ILE A N 1
ATOM 843 C CA . ILE A 1 105 ? 5.355 10.084 3.669 1.00 96.75 105 ILE A CA 1
ATOM 844 C C . ILE A 1 105 ? 3.835 10.132 3.494 1.00 96.75 105 ILE A C 1
ATOM 846 O O . ILE A 1 105 ? 3.084 10.120 4.470 1.00 96.75 105 ILE A O 1
ATOM 850 N N . THR A 1 106 ? 3.361 10.144 2.247 1.00 96.50 106 THR A N 1
ATOM 851 C CA . THR A 1 106 ? 1.924 10.223 1.934 1.00 96.50 106 THR A CA 1
ATOM 852 C C . THR A 1 106 ? 1.168 8.989 2.426 1.00 96.50 106 THR A C 1
ATOM 854 O O . THR A 1 106 ? 0.068 9.117 2.962 1.00 96.50 106 THR A O 1
ATOM 857 N N . GLY A 1 107 ? 1.783 7.805 2.355 1.00 96.19 107 GLY A N 1
ATOM 858 C CA . GLY A 1 107 ? 1.238 6.566 2.901 1.00 96.19 107 GLY A CA 1
ATOM 859 C C . GLY A 1 107 ? 1.091 6.593 4.422 1.00 96.19 107 GLY A C 1
ATOM 860 O O . GLY A 1 107 ? 0.140 6.018 4.945 1.00 96.19 107 GLY A O 1
ATOM 861 N N . ALA A 1 108 ? 1.976 7.287 5.149 1.00 97.19 108 ALA A N 1
ATOM 862 C CA . ALA A 1 108 ? 1.867 7.419 6.605 1.00 97.19 108 ALA A CA 1
ATOM 863 C C . ALA A 1 108 ? 0.692 8.327 6.996 1.00 97.19 108 ALA A C 1
ATOM 865 O O . ALA A 1 108 ? -0.096 7.986 7.881 1.00 97.19 108 ALA A O 1
ATOM 866 N N . ILE A 1 109 ? 0.528 9.444 6.279 1.00 97.94 109 ILE A N 1
ATOM 867 C CA . ILE A 1 109 ? -0.615 10.354 6.441 1.00 97.94 109 ILE A CA 1
ATOM 868 C C . ILE A 1 109 ? -1.923 9.614 6.127 1.00 97.94 109 ILE A C 1
ATOM 870 O O . ILE A 1 109 ? -2.877 9.675 6.906 1.00 97.94 109 ILE A O 1
ATOM 874 N N . PHE A 1 110 ? -1.951 8.862 5.023 1.00 97.19 110 PHE A N 1
ATOM 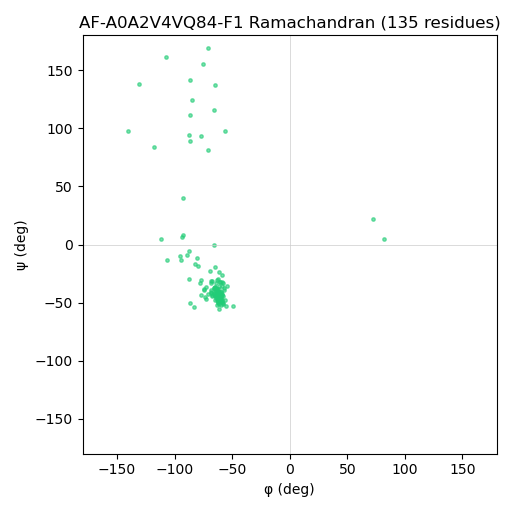875 C CA . PHE A 1 110 ? -3.091 8.030 4.647 1.00 97.19 110 PHE A CA 1
ATOM 876 C C . PHE A 1 110 ? -3.420 6.992 5.727 1.00 97.19 110 PHE A C 1
ATOM 878 O O . PHE A 1 110 ? -4.573 6.894 6.141 1.00 97.19 110 PHE A O 1
ATOM 885 N N . ALA A 1 111 ? -2.422 6.262 6.231 1.00 97.94 111 ALA A N 1
ATOM 886 C CA . ALA A 1 111 ? -2.612 5.246 7.263 1.00 97.94 111 ALA A CA 1
ATOM 887 C C . ALA A 1 111 ? -3.224 5.826 8.545 1.00 97.94 111 ALA A C 1
ATOM 889 O O . ALA A 1 111 ? -4.154 5.244 9.109 1.00 97.94 111 ALA A O 1
ATOM 890 N N . PHE A 1 112 ? -2.750 6.998 8.974 1.00 98.25 112 PHE A N 1
ATOM 891 C CA . PHE A 1 112 ? -3.298 7.711 10.125 1.00 98.25 112 PHE A CA 1
ATOM 892 C C . PHE A 1 112 ? -4.770 8.090 9.917 1.00 98.25 112 PHE A C 1
ATOM 894 O O . PHE A 1 112 ? -5.619 7.780 10.760 1.00 98.25 112 PHE A O 1
ATOM 901 N N . GLY A 1 113 ? -5.088 8.734 8.790 1.00 98.12 113 GLY A N 1
ATOM 902 C CA . GLY A 1 113 ? -6.453 9.158 8.474 1.00 98.12 113 GLY A CA 1
ATOM 903 C C . GLY A 1 113 ? -7.407 7.971 8.349 1.00 98.12 113 GLY A C 1
ATOM 904 O O . GLY A 1 113 ? -8.471 7.952 8.969 1.00 98.12 113 GLY A O 1
ATOM 905 N N . TYR A 1 114 ? -6.990 6.937 7.621 1.00 97.88 114 TYR A N 1
ATOM 906 C CA . TYR A 1 114 ? -7.776 5.731 7.398 1.00 97.88 114 TYR A CA 1
ATOM 907 C C . TYR A 1 114 ? -8.105 4.998 8.704 1.00 97.88 114 TYR A C 1
ATOM 909 O O . TYR A 1 114 ? -9.272 4.699 8.973 1.00 97.88 114 TYR A O 1
ATOM 917 N N . MET A 1 115 ? -7.111 4.780 9.570 1.00 98.00 115 MET A N 1
ATOM 918 C CA . MET A 1 115 ? -7.337 4.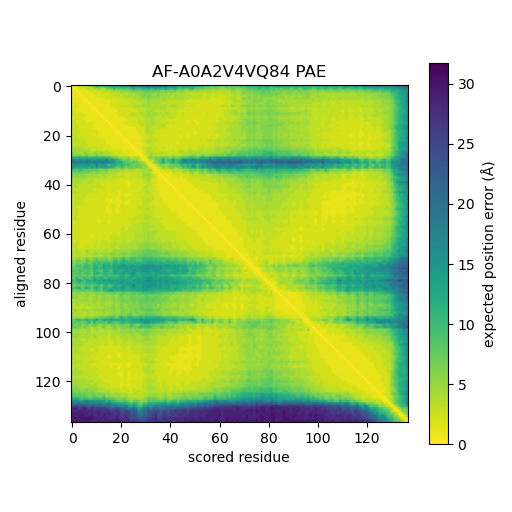141 10.870 1.00 98.00 115 MET A CA 1
ATOM 919 C C . MET A 1 115 ? -8.219 4.983 11.794 1.00 98.00 115 MET A C 1
ATOM 921 O O . MET A 1 115 ? -9.044 4.427 12.524 1.00 98.00 115 MET A O 1
ATOM 925 N N . SER A 1 116 ? -8.082 6.310 11.748 1.00 97.31 116 SER A N 1
ATOM 926 C CA . SER A 1 116 ? -8.918 7.227 12.530 1.00 97.31 116 SER A CA 1
ATOM 927 C C . SER A 1 116 ? -10.388 7.089 12.133 1.00 97.31 116 SER A C 1
ATOM 929 O O . SER A 1 116 ? -11.247 6.891 12.995 1.00 97.31 116 SER A O 1
ATOM 931 N N . ILE A 1 117 ? -10.667 7.103 10.824 1.00 97.69 117 ILE A N 1
ATOM 932 C CA . ILE A 1 117 ? -1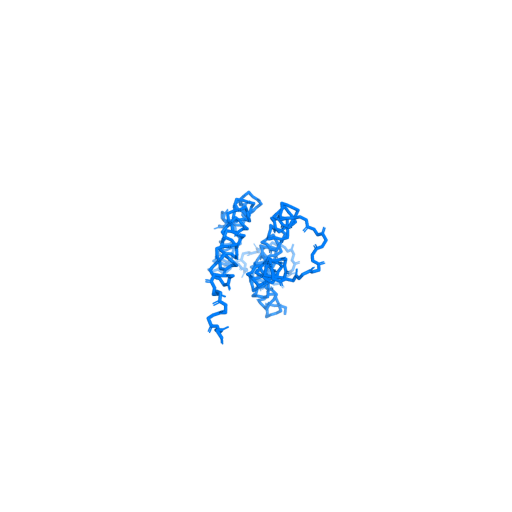2.015 6.929 10.272 1.00 97.69 117 ILE A CA 1
ATOM 933 C C . ILE A 1 117 ? -12.590 5.568 10.674 1.00 97.69 117 ILE A C 1
ATOM 935 O O . ILE A 1 117 ? -13.710 5.515 11.182 1.00 97.69 117 ILE A O 1
ATOM 939 N N . LEU A 1 118 ? -11.833 4.476 10.511 1.00 96.62 118 LEU A N 1
ATOM 940 C CA . LEU A 1 118 ? -12.309 3.130 10.846 1.00 96.62 118 LEU A CA 1
ATOM 941 C C . LEU A 1 118 ? -12.688 2.991 12.322 1.00 96.62 118 LEU A C 1
ATOM 943 O O . LEU A 1 118 ? -13.759 2.471 12.637 1.00 96.62 118 LEU A O 1
ATOM 947 N N . ILE A 1 119 ? -11.837 3.455 13.240 1.00 94.81 119 ILE A N 1
ATOM 948 C CA . ILE A 1 119 ? -12.115 3.344 14.677 1.00 94.81 119 ILE A CA 1
ATOM 949 C C . ILE A 1 119 ? -13.341 4.172 15.061 1.00 94.81 119 ILE A C 1
ATOM 951 O O . ILE A 1 119 ? -14.189 3.681 15.810 1.00 94.81 119 ILE A O 1
ATOM 955 N N . ILE A 1 120 ? -13.455 5.406 14.562 1.00 95.25 120 ILE A N 1
ATOM 956 C CA . ILE A 1 120 ? -14.611 6.269 14.840 1.00 95.25 120 ILE A CA 1
ATOM 957 C C . ILE A 1 120 ? -15.886 5.619 14.303 1.00 95.25 120 ILE A C 1
ATOM 959 O O . ILE A 1 120 ? -16.854 5.472 15.049 1.00 95.25 120 ILE A O 1
ATOM 963 N N . PHE A 1 121 ? -15.868 5.162 13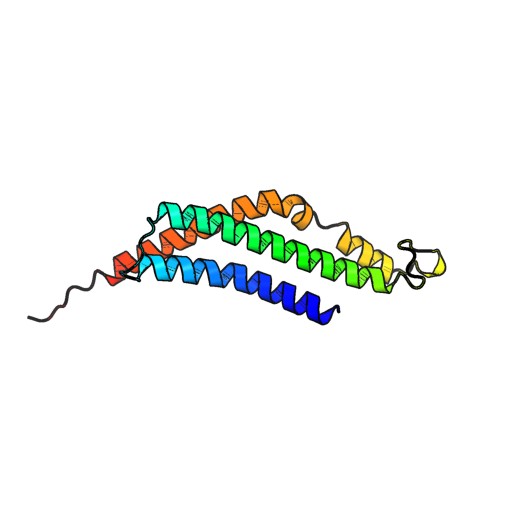.050 1.00 95.56 121 PHE A N 1
ATOM 964 C CA . PHE A 1 121 ? -17.000 4.498 12.414 1.00 95.56 121 PHE A CA 1
ATOM 965 C C . PHE A 1 121 ? -17.482 3.289 13.224 1.00 95.56 121 PHE A C 1
ATOM 967 O O . PHE A 1 121 ? -18.648 3.224 13.614 1.00 95.56 121 PHE A O 1
ATOM 974 N N . PHE A 1 122 ? -16.587 2.357 13.561 1.00 93.81 122 PHE A N 1
ATOM 975 C CA . PHE A 1 122 ? -16.969 1.151 14.298 1.00 93.81 122 PHE A CA 1
ATOM 976 C C . PHE A 1 122 ? -17.415 1.436 15.736 1.00 93.81 122 PHE A C 1
ATOM 978 O O . PHE A 1 122 ? -18.307 0.752 16.246 1.00 93.81 122 PHE A O 1
ATOM 985 N N . LYS A 1 123 ? -16.865 2.467 16.388 1.00 90.81 123 LYS A N 1
ATOM 986 C CA . LYS A 1 123 ? -17.365 2.926 17.691 1.00 90.81 123 LYS A CA 1
ATOM 987 C C . LYS A 1 123 ? -18.780 3.487 17.598 1.00 90.81 123 LYS A C 1
ATOM 989 O O . LYS A 1 123 ? -19.600 3.148 18.448 1.00 90.81 123 LYS A O 1
ATOM 994 N N . LEU A 1 124 ? -19.078 4.289 16.574 1.00 93.75 124 LEU A N 1
ATOM 995 C CA . LEU A 1 124 ? -20.425 4.816 16.337 1.00 93.75 124 LEU A CA 1
ATOM 996 C C . LEU A 1 124 ? -21.421 3.680 16.080 1.00 93.75 124 LEU A C 1
ATOM 998 O O . LEU A 1 124 ? -22.445 3.609 16.754 1.00 93.75 124 LEU A O 1
ATOM 1002 N N . VAL A 1 125 ? -21.091 2.731 15.200 1.00 92.94 125 VAL A N 1
ATOM 1003 C CA . VAL A 1 125 ? -21.930 1.541 14.953 1.00 92.94 125 VAL A CA 1
ATOM 1004 C C . VAL A 1 125 ? -22.153 0.745 16.245 1.00 92.94 125 VAL A C 1
ATOM 1006 O O . VAL A 1 125 ? -23.282 0.369 16.565 1.00 92.94 125 VAL A O 1
ATOM 1009 N N . GLY A 1 126 ? -21.102 0.531 17.039 1.00 87.38 126 GLY A N 1
ATOM 1010 C CA . GLY A 1 126 ? -21.196 -0.134 18.341 1.00 87.38 126 GLY A CA 1
ATOM 1011 C C . GLY A 1 126 ? -22.065 0.612 19.362 1.00 87.38 126 GLY A C 1
ATOM 1012 O O . GLY A 1 126 ? -22.667 -0.015 20.231 1.00 87.38 126 GLY A O 1
ATOM 1013 N N . PHE A 1 127 ? -22.144 1.941 19.274 1.00 88.31 127 PHE A N 1
ATOM 1014 C CA . PHE A 1 127 ? -23.006 2.758 20.127 1.00 88.31 127 PHE A CA 1
ATOM 1015 C C . PHE A 1 127 ? -24.482 2.623 19.738 1.00 88.31 127 PHE A C 1
ATOM 1017 O O . PHE A 1 127 ? -25.320 2.412 20.613 1.00 88.31 127 PHE A O 1
ATOM 1024 N N . PHE A 1 128 ? -24.804 2.676 18.441 1.00 88.62 128 PHE A N 1
ATOM 1025 C CA . PHE A 1 128 ? -26.184 2.524 17.963 1.00 88.62 128 PHE A CA 1
ATOM 1026 C C . PHE A 1 128 ? -26.727 1.106 18.173 1.00 88.62 128 PHE A C 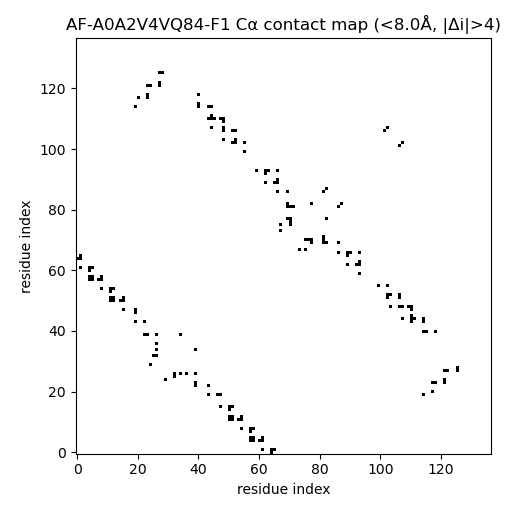1
ATOM 1028 O O . PHE A 1 128 ? -27.862 0.947 18.606 1.00 88.62 128 PHE A O 1
ATOM 1035 N N . THR A 1 129 ? -25.903 0.078 17.963 1.00 82.12 129 THR A N 1
ATOM 1036 C CA . THR A 1 129 ? -26.308 -1.332 18.140 1.00 82.12 129 THR A CA 1
ATOM 1037 C C . THR A 1 129 ? -26.547 -1.735 19.598 1.00 82.12 129 THR A C 1
ATOM 1039 O O . THR A 1 129 ? -27.294 -2.672 19.855 1.00 82.12 129 THR A O 1
ATOM 1042 N N . LYS A 1 130 ? -25.967 -1.029 20.578 1.00 68.75 130 LYS A N 1
ATOM 1043 C CA . LYS A 1 130 ? -26.247 -1.253 22.012 1.00 68.75 130 LYS A CA 1
ATOM 1044 C C . LYS A 1 130 ? -27.535 -0.584 22.499 1.00 68.75 130 LYS A C 1
ATOM 1046 O O . LYS A 1 130 ? -27.947 -0.834 23.628 1.00 68.75 130 LYS A O 1
ATOM 1051 N N . LYS A 1 131 ? -28.132 0.299 21.694 1.00 55.84 131 LYS A N 1
ATOM 1052 C CA . LYS A 1 131 ? -29.230 1.183 22.102 1.00 55.84 131 LYS A CA 1
ATOM 1053 C C . LYS A 1 131 ? -30.627 0.614 21.834 1.00 55.84 131 LYS A C 1
ATOM 1055 O O . LYS A 1 131 ? -31.591 1.340 22.041 1.00 55.84 131 LYS A O 1
ATOM 1060 N N . GLU A 1 132 ? -30.749 -0.650 21.426 1.00 48.47 132 GLU A N 1
ATOM 1061 C CA . GLU A 1 132 ? -32.010 -1.395 21.517 1.00 48.47 132 GLU A CA 1
ATOM 1062 C C . GLU A 1 132 ? -32.107 -2.057 22.903 1.00 48.47 132 GLU A C 1
ATOM 1064 O O . GLU A 1 132 ? -31.571 -3.150 23.105 1.00 48.47 132 GLU A O 1
ATOM 1069 N N . PRO A 1 133 ? -32.751 -1.426 23.903 1.00 49.38 133 PRO A N 1
ATOM 1070 C CA . PRO A 1 133 ? -33.204 -2.163 25.067 1.00 49.38 133 PRO A CA 1
ATOM 1071 C C . PRO A 1 133 ? -34.268 -3.155 24.602 1.00 49.38 133 PRO A C 1
ATOM 1073 O O . PRO A 1 133 ? -35.151 -2.811 23.813 1.00 49.38 133 PRO A O 1
ATOM 1076 N N . SER A 1 134 ? -34.202 -4.384 25.111 1.00 53.16 134 SER A N 1
ATOM 1077 C CA . SER A 1 134 ? -35.280 -5.349 24.968 1.00 53.16 134 SER A CA 1
ATOM 1078 C C . SER A 1 134 ? -36.571 -4.742 25.523 1.00 53.16 134 SER A C 1
ATOM 1080 O O . SER A 1 134 ? -36.821 -4.764 26.728 1.00 53.16 134 SER A O 1
ATOM 1082 N N . SER A 1 135 ? -37.407 -4.205 24.640 1.00 54.94 135 SER A N 1
ATOM 1083 C CA . SER A 1 135 ? -38.831 -4.048 24.895 1.00 54.94 135 SER A CA 1
ATOM 1084 C C . SER A 1 135 ? -39.438 -5.444 24.856 1.00 54.94 135 SER A C 1
ATOM 1086 O O . SER A 1 135 ? -39.932 -5.887 23.824 1.00 54.94 135 SER A O 1
ATOM 1088 N N . LYS A 1 136 ? -39.312 -6.174 25.963 1.00 48.62 136 LYS A N 1
ATOM 1089 C CA . LYS A 1 136 ? -40.227 -7.255 26.321 1.00 48.62 136 LYS A CA 1
ATOM 1090 C C . LYS A 1 136 ? -40.456 -7.183 27.825 1.00 48.62 136 LYS A C 1
ATOM 1092 O O . LYS A 1 136 ? -39.593 -7.560 28.614 1.00 48.62 136 LYS A O 1
ATOM 1097 N N . ALA A 1 137 ? -41.586 -6.547 28.128 1.00 51.16 137 ALA A N 1
ATOM 1098 C CA . ALA A 1 137 ? -42.367 -6.709 29.343 1.00 51.16 137 ALA A CA 1
ATOM 1099 C C . ALA A 1 137 ? -42.804 -8.171 29.526 1.00 51.16 137 ALA A C 1
ATOM 1101 O O . ALA A 1 137 ? -42.812 -8.909 28.510 1.00 51.16 137 ALA A O 1
#

Organism: NCBI:txid198480

Foldseek 3Di:
DLVVLVVQLVVLVVCLPPVLLVLLLCCLPPPPDPDDLVVSLVVQLVVNLVSLLSSLVSQLVNLVVVLCVLVPVNPPDHDPVSDDPSNVVSVCSNPVCPCSVCSNPVSSVVSNVVSVVSNVVSVVVSVVVVPDDPPDD

Solvent-accessible surface area (backbone atoms only — not comparable to full-atom values): 7682 Å² total; per-residue (Å²): 109,65,70,58,32,51,52,51,26,53,50,29,54,51,46,48,57,50,52,54,52,53,52,52,50,47,51,74,73,39,97,76,57,86,70,54,72,69,55,54,44,54,53,40,25,53,52,36,27,50,31,47,52,51,27,45,51,31,48,50,53,36,40,47,60,60,39,52,71,47,40,82,85,68,79,87,62,77,50,83,91,42,67,41,74,69,44,52,54,34,49,43,66,59,71,72,41,66,66,63,74,44,34,76,60,55,31,44,54,46,18,50,52,53,46,52,51,51,54,52,51,55,50,52,52,55,52,59,71,67,66,68,72,83,87,70,132

Secondary structure (DSSP, 8-state):
-HHHHHHHHHHHHHHHHHHHHHHHHHHHH-TT--S-HHHHHHHHHHHHHHHHHHHHHHHHHHHHHHHGGG-SS-SSS--TTT--HHHHHHHHHHH--HHHHTHHHHHHHHHHHHHHHHHHHHHHHHHHHTT------

pLDDT: mean 90.12, std 10.34, range [48.47, 98.25]

Mean predicted aligned error: 6.16 Å

Sequence (137 aa):
MEKTLEILRLLSIFATIVLPIVMVYKHQFSKKSRLASWQIFFIGIVVVWLLVQIGVYFTDAYLQAKLDVFDLDGNGFFTSDERSEAQHQAMMRVTSDTGRAFAPITGAIFAFGYMSILIIFFKLVGFFTKKEPSSKA

Radius of gyration: 22.01 Å; Cα contacts (8 Å, |Δi|>4): 98; chains: 1; bounding box: 65×24×61 Å